Protein AF-B2Z6J5-F1 (afdb_monomer)

Secondary structure (DSSP, 8-state):
-HHHHHTT--HHHHHHTT--TTT--GGGGS-SSPPPPPGGGSPPEEEGGGTEEE--HHHHHHHHHHHHHHHHHHHHHTT--HHHHHHHHHHHHHHHH-

InterPro domains:
  IPR007080 RNA polymerase Rpb1, domain 1 [PF04997] (2-98)
  IPR044893 RNA polymerase Rpb1, clamp domain superfamily [G3DSA:4.10.860.120] (52-98)
  IPR045867 DNA-directed RNA polymerase, subunit beta-prime [PTHR19376] (1-98)

Nearest PDB structures (foldseek):
  8iuh-assembly1_A  TM=9.272E-01  e=1.146E-03  Homo sapiens
  6eu3-assembly1_A  TM=9.073E-01  e=2.181E-03  Saccharomyces cerevisiae S288C
  7z31-assembly1_A  TM=8.883E-01  e=5.728E-03  Saccharomyces cerevisiae S288C
  4m1p-assembly1_A  TM=9.365E-01  e=5.270E+00  Geobacillus thermodenitrificans NG80-2

Radius of gyration: 18.85 Å; Cα contacts (8 Å, |Δi|>4): 66; chains: 1; bounding box: 59×19×39 Å

Solvent-accessible surface area (backbone atoms only — not comparable to full-atom values): 5907 Å² total; per-residue (Å²): 112,66,55,64,54,41,68,67,61,48,70,67,56,35,51,76,73,73,39,38,87,88,83,47,48,69,37,69,77,54,80,87,71,82,87,78,80,56,60,90,81,41,55,65,50,65,43,82,96,59,79,42,74,46,73,22,70,63,53,57,50,52,52,50,35,52,54,32,49,53,47,32,55,48,34,63,73,71,63,53,58,70,69,60,40,52,54,36,48,51,51,28,51,51,52,74,75,106

Structure (mmCIF, N/CA/C/O backbone):
data_AF-B2Z6J5-F1
#
_entry.id   AF-B2Z6J5-F1
#
loop_
_atom_site.group_PDB
_atom_site.id
_atom_site.type_symbol
_atom_site.label_atom_id
_atom_site.label_alt_id
_atom_site.label_comp_id
_atom_site.label_asym_id
_atom_site.label_entity_id
_atom_site.label_seq_id
_atom_site.pdbx_PDB_ins_code
_atom_site.Cartn_x
_atom_site.Cartn_y
_atom_site.Cartn_z
_atom_site.occupancy
_atom_site.B_iso_or_equiv
_atom_site.auth_seq_id
_atom_site.auth_comp_id
_atom_site.auth_asym_id
_atom_site.auth_atom_id
_atom_site.pdbx_PDB_model_num
ATOM 1 N N . GLU A 1 1 ? -10.386 2.804 9.423 1.00 92.31 1 GLU A N 1
ATOM 2 C CA . GLU A 1 1 ? -11.839 3.091 9.548 1.00 92.31 1 GLU A CA 1
ATOM 3 C C . GLU A 1 1 ? -12.581 3.064 8.212 1.00 92.31 1 GLU A C 1
ATOM 5 O O . GLU A 1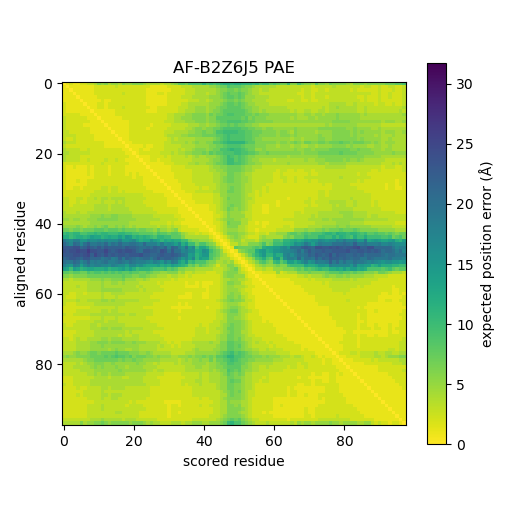 1 ? -13.502 2.266 8.073 1.00 92.31 1 GLU A O 1
ATOM 10 N N . VAL A 1 2 ? -12.158 3.856 7.218 1.00 97.38 2 VAL A N 1
ATOM 11 C CA . VAL A 1 2 ? -12.808 3.944 5.890 1.00 97.38 2 VAL A CA 1
ATOM 12 C C . VAL A 1 2 ? -13.001 2.576 5.220 1.00 97.38 2 VAL A C 1
ATOM 14 O O . VAL A 1 2 ? -14.095 2.280 4.755 1.00 97.38 2 VAL A O 1
ATOM 17 N N . TYR A 1 3 ? -11.995 1.695 5.263 1.00 97.31 3 TYR A N 1
ATOM 18 C CA . TYR A 1 3 ? -12.086 0.328 4.725 1.00 97.31 3 TYR A CA 1
ATOM 19 C C . TYR A 1 3 ? -13.292 -0.460 5.263 1.00 97.31 3 TYR A C 1
ATOM 21 O O . TYR A 1 3 ? -14.017 -1.104 4.508 1.00 97.31 3 TYR A O 1
ATOM 29 N N . THR A 1 4 ? -13.554 -0.370 6.568 1.00 97.69 4 THR A N 1
ATOM 30 C CA . THR A 1 4 ? -14.679 -1.058 7.217 1.00 97.69 4 THR A CA 1
ATOM 31 C C . THR A 1 4 ? -16.021 -0.456 6.818 1.00 97.69 4 THR A C 1
ATOM 33 O O . THR A 1 4 ? -17.013 -1.178 6.750 1.00 97.69 4 THR A O 1
ATOM 36 N N . VAL A 1 5 ? -16.068 0.855 6.567 1.00 98.00 5 VAL A N 1
ATOM 37 C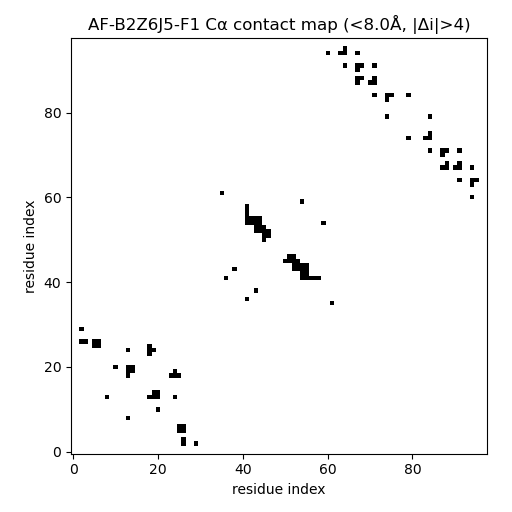 CA . VAL A 1 5 ? -17.270 1.529 6.061 1.00 98.00 5 VAL A CA 1
ATOM 38 C C . VAL A 1 5 ? -17.545 1.090 4.625 1.00 98.00 5 VAL A C 1
ATOM 40 O O . VAL A 1 5 ? -18.655 0.658 4.335 1.00 98.00 5 VAL A O 1
ATOM 43 N N . PHE A 1 6 ? -16.531 1.101 3.757 1.00 97.88 6 PHE A N 1
ATOM 44 C CA . PHE A 1 6 ? -16.660 0.678 2.358 1.00 97.88 6 PHE A CA 1
ATOM 45 C C . PHE A 1 6 ? -17.102 -0.780 2.218 1.00 97.88 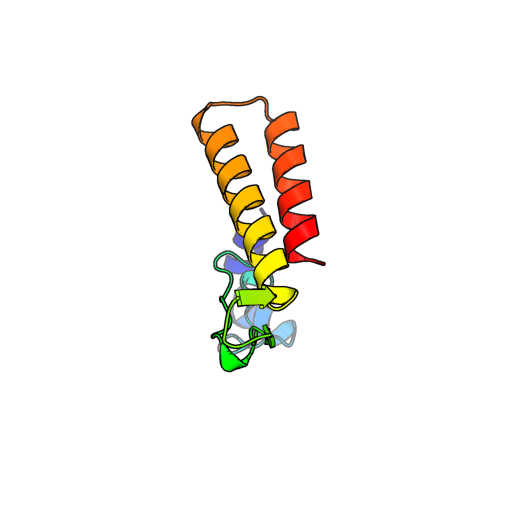6 PHE A C 1
ATOM 47 O O . PHE A 1 6 ? -18.002 -1.067 1.437 1.00 97.88 6 PHE A O 1
ATOM 54 N N . LYS A 1 7 ? -16.591 -1.684 3.062 1.00 96.88 7 LYS A N 1
ATOM 55 C CA . LYS A 1 7 ? -17.046 -3.084 3.099 1.00 96.88 7 LYS A CA 1
ATOM 56 C C . LYS A 1 7 ? -18.531 -3.275 3.420 1.00 96.88 7 LYS A C 1
ATOM 58 O O . LYS A 1 7 ? -19.070 -4.338 3.128 1.00 96.88 7 LYS A O 1
ATOM 63 N N . LYS A 1 8 ? -19.168 -2.305 4.079 1.00 97.12 8 LYS A N 1
ATOM 64 C CA . LYS A 1 8 ? -20.581 -2.378 4.485 1.00 97.12 8 LYS A CA 1
ATOM 65 C C . LYS A 1 8 ? -21.535 -1.781 3.448 1.00 97.12 8 LYS A C 1
ATOM 67 O O . LYS A 1 8 ? -22.741 -1.856 3.661 1.00 97.12 8 LYS A O 1
ATOM 72 N N . VAL A 1 9 ? -21.020 -1.177 2.375 1.00 96.88 9 VAL A N 1
ATOM 73 C CA . VAL A 1 9 ? -21.851 -0.641 1.290 1.00 96.88 9 VAL A CA 1
ATOM 74 C C . VAL A 1 9 ? -22.550 -1.806 0.588 1.00 96.88 9 VAL A C 1
ATOM 76 O O . VAL A 1 9 ? -21.909 -2.810 0.272 1.00 96.88 9 VAL A O 1
ATOM 79 N N . SER A 1 10 ? -23.867 -1.693 0.403 1.00 97.25 10 SER A N 1
ATOM 80 C CA . SER A 1 10 ? -24.672 -2.734 -0.237 1.00 97.25 10 SER A CA 1
ATOM 81 C C . SER A 1 10 ? -24.458 -2.746 -1.750 1.00 97.25 10 SER A C 1
ATOM 83 O O . SER A 1 10 ? -24.182 -1.704 -2.340 1.00 97.25 10 SER A O 1
ATOM 85 N N . ASP A 1 11 ? -24.648 -3.894 -2.400 1.00 96.25 11 ASP A N 1
ATOM 86 C CA . ASP A 1 11 ? -24.481 -4.007 -3.857 1.00 96.25 11 ASP A CA 1
ATOM 87 C C . ASP A 1 11 ? -25.453 -3.086 -4.627 1.00 96.25 11 ASP A C 1
ATOM 89 O O . ASP A 1 11 ? -25.111 -2.523 -5.668 1.00 96.25 11 ASP A O 1
ATOM 93 N N . HIS A 1 12 ? -26.642 -2.836 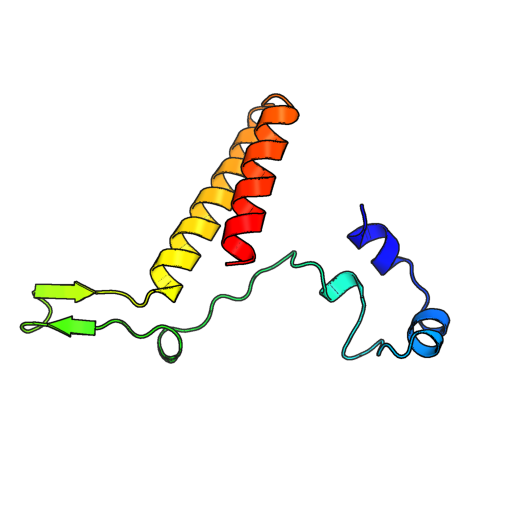-4.064 1.00 97.00 12 HIS A N 1
ATOM 94 C CA . HIS A 1 12 ? -27.586 -1.847 -4.589 1.00 97.00 12 HIS A CA 1
ATOM 95 C C . HIS A 1 12 ? -27.000 -0.428 -4.574 1.00 97.00 12 HIS A C 1
ATOM 97 O O . HIS A 1 12 ? -27.042 0.265 -5.592 1.00 97.00 12 HIS A O 1
ATOM 103 N N . ASP A 1 13 ? -26.414 -0.012 -3.448 1.00 97.62 13 ASP A N 1
ATOM 104 C CA . ASP A 1 13 ? -25.778 1.303 -3.327 1.00 97.62 13 ASP A CA 1
ATOM 105 C C . ASP A 1 13 ? -24.537 1.406 -4.221 1.00 97.62 13 ASP A C 1
ATOM 107 O O . ASP A 1 13 ? -24.306 2.453 -4.822 1.00 97.62 13 ASP A O 1
ATOM 111 N N . LEU A 1 14 ? -23.765 0.320 -4.371 1.00 96.81 14 LEU A N 1
ATOM 112 C CA . LEU A 1 14 ? -22.642 0.269 -5.314 1.00 96.81 14 LEU A CA 1
ATOM 113 C C . LEU A 1 14 ? -23.107 0.578 -6.738 1.00 96.81 14 LEU A C 1
ATOM 115 O O . LEU A 1 14 ? -22.508 1.425 -7.403 1.00 96.81 14 LEU A O 1
ATOM 119 N N . HIS A 1 15 ? -24.200 -0.047 -7.179 1.00 95.12 15 HIS A N 1
ATOM 120 C CA . HIS A 1 15 ? -24.756 0.196 -8.506 1.00 95.12 15 HIS A CA 1
ATOM 121 C C . HIS A 1 15 ? -25.258 1.639 -8.673 1.00 95.12 15 HIS A C 1
ATOM 123 O O . HIS A 1 15 ? -24.978 2.269 -9.693 1.00 95.12 15 HIS A O 1
ATOM 129 N N . LEU A 1 16 ? -25.940 2.195 -7.662 1.00 97.06 16 LEU A N 1
ATOM 130 C CA . LEU A 1 16 ? -26.392 3.595 -7.670 1.00 97.06 16 LEU A CA 1
ATOM 131 C C . LEU A 1 16 ? -25.227 4.594 -7.743 1.00 97.06 16 LEU A C 1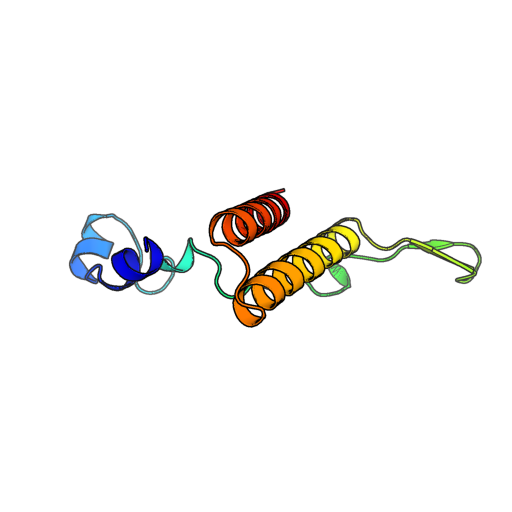
ATOM 133 O O . LEU A 1 16 ? -25.353 5.641 -8.377 1.00 97.06 16 LEU A O 1
ATOM 137 N N . LEU A 1 17 ? -24.094 4.267 -7.118 1.00 96.06 17 LEU A N 1
ATOM 138 C CA . LEU A 1 17 ? -22.862 5.058 -7.166 1.00 96.06 17 LEU A CA 1
ATOM 139 C C . LEU A 1 17 ? -22.071 4.870 -8.475 1.00 96.06 17 LEU A C 1
ATOM 141 O O . LEU A 1 17 ? -21.059 5.542 -8.672 1.00 96.06 17 LEU A O 1
ATOM 145 N N . GLY A 1 18 ? -22.510 3.977 -9.367 1.00 96.25 18 GLY A N 1
ATOM 146 C CA . GLY A 1 18 ? -21.822 3.668 -10.623 1.00 96.25 18 GLY A CA 1
ATOM 147 C C . GLY A 1 18 ? -20.589 2.772 -10.461 1.00 96.25 18 GLY A C 1
ATOM 148 O O . GLY A 1 18 ? -19.734 2.744 -11.345 1.00 96.25 18 GLY A O 1
ATOM 149 N N . LEU A 1 19 ? -20.477 2.053 -9.342 1.00 97.12 19 LEU A N 1
ATOM 150 C CA . LEU A 1 19 ? -19.409 1.089 -9.077 1.00 97.12 19 LEU A CA 1
ATOM 151 C C . LEU A 1 19 ? -19.833 -0.332 -9.474 1.00 97.12 19 LEU A C 1
ATOM 153 O O . LEU A 1 19 ? -21.017 -0.651 -9.577 1.00 97.12 19 LEU A O 1
ATOM 157 N N . SER A 1 20 ? -18.844 -1.201 -9.691 1.00 95.38 20 SER A N 1
ATOM 158 C CA . SER A 1 20 ? -19.059 -2.610 -10.035 1.00 95.38 20 SER A CA 1
ATOM 159 C C . SER A 1 20 ? -18.752 -3.507 -8.841 1.00 95.38 20 SER A C 1
ATOM 161 O O . SER A 1 20 ? -17.644 -3.462 -8.307 1.00 95.38 20 SER A O 1
ATOM 163 N N . GLU A 1 21 ? -19.701 -4.368 -8.471 1.00 95.25 21 GLU A N 1
ATOM 164 C CA . GLU A 1 21 ? -19.504 -5.397 -7.440 1.00 95.25 21 GLU A CA 1
ATOM 165 C C . GLU A 1 21 ? -18.441 -6.444 -7.823 1.00 95.25 21 GLU A C 1
ATOM 167 O O . GLU A 1 21 ? -17.799 -7.017 -6.945 1.00 95.25 21 GLU A O 1
ATOM 172 N N . GLU A 1 22 ? -18.226 -6.659 -9.124 1.00 96.00 22 GLU A N 1
ATOM 173 C CA . GLU A 1 22 ? -17.319 -7.680 -9.658 1.00 96.00 22 GLU A CA 1
ATOM 174 C C . GLU A 1 22 ? -15.913 -7.128 -9.935 1.00 96.00 22 GLU A C 1
ATOM 176 O O . GLU A 1 22 ? -14.921 -7.819 -9.711 1.00 96.00 22 GLU A O 1
ATOM 181 N N . TYR A 1 23 ? -15.811 -5.873 -10.389 1.00 96.50 23 TYR A N 1
ATOM 182 C CA . TYR A 1 23 ? -14.548 -5.315 -10.891 1.00 96.50 23 TYR A CA 1
ATOM 183 C C . TYR A 1 23 ? -14.029 -4.099 -10.116 1.00 96.50 23 TYR A C 1
ATOM 185 O O . TYR A 1 23 ? -12.852 -3.766 -10.246 1.00 96.50 23 TYR A O 1
ATOM 193 N N . ALA A 1 24 ? -14.865 -3.413 -9.331 1.00 96.00 24 ALA A N 1
ATOM 194 C CA . ALA A 1 24 ? -14.513 -2.103 -8.778 1.00 96.00 24 ALA A CA 1
ATOM 195 C C . ALA A 1 24 ? -15.202 -1.811 -7.436 1.00 96.00 24 ALA A C 1
ATOM 197 O O . ALA A 1 24 ? -15.832 -0.764 -7.264 1.00 96.00 24 ALA A O 1
ATOM 198 N N . ARG A 1 25 ? -15.075 -2.725 -6.468 1.00 97.31 25 ARG A N 1
ATOM 199 C CA . ARG A 1 25 ? -15.583 -2.482 -5.114 1.00 97.31 25 ARG A CA 1
ATOM 200 C C . ARG A 1 25 ? -14.770 -1.387 -4.400 1.00 97.31 25 ARG A C 1
ATOM 202 O O . ARG A 1 25 ? -13.542 -1.375 -4.497 1.00 97.31 25 ARG A O 1
ATOM 209 N N . PRO A 1 26 ? -15.415 -0.472 -3.656 1.00 97.75 26 PRO A N 1
ATOM 210 C CA . PRO A 1 26 ? -14.758 0.701 -3.078 1.00 97.75 26 PRO A CA 1
ATOM 211 C C . PRO A 1 26 ? -13.701 0.336 -2.035 1.00 97.75 26 PRO A C 1
ATOM 213 O O . PRO A 1 26 ? -12.682 1.015 -1.926 1.00 97.75 26 PRO A O 1
ATOM 216 N N . GLU A 1 27 ? -13.872 -0.756 -1.288 1.00 97.81 27 GLU A N 1
ATOM 217 C CA . GLU A 1 27 ? -12.861 -1.192 -0.324 1.00 97.81 27 GLU A CA 1
ATOM 218 C C . GLU A 1 27 ? -11.542 -1.623 -0.984 1.00 97.81 27 GLU A C 1
ATOM 220 O O . GLU A 1 27 ? -10.520 -1.647 -0.302 1.00 97.81 27 GLU A O 1
ATOM 225 N N . TRP A 1 28 ? -11.536 -1.920 -2.291 1.00 97.12 28 TRP A N 1
ATOM 226 C CA . TRP A 1 28 ? -10.318 -2.242 -3.045 1.00 97.12 28 TRP A CA 1
ATOM 227 C C . TRP A 1 28 ? -9.475 -1.008 -3.363 1.00 97.12 28 TRP A C 1
ATOM 229 O O . TRP A 1 28 ? -8.301 -1.143 -3.695 1.00 97.12 28 TRP A O 1
ATOM 239 N N . MET A 1 29 ? -10.031 0.197 -3.202 1.00 96.56 29 MET A N 1
ATOM 240 C CA . MET A 1 29 ? -9.262 1.442 -3.298 1.00 96.56 29 MET A CA 1
ATOM 241 C C . MET A 1 29 ? -8.247 1.585 -2.152 1.00 96.56 29 MET A C 1
ATOM 243 O O . MET A 1 29 ? -7.335 2.404 -2.235 1.00 96.56 29 MET A O 1
ATOM 247 N N . ILE A 1 30 ? -8.395 0.801 -1.078 1.00 97.69 30 ILE A N 1
ATOM 248 C CA . ILE A 1 30 ? -7.483 0.784 0.065 1.00 97.69 30 ILE A CA 1
ATOM 249 C C . ILE A 1 30 ? -6.627 -0.479 -0.016 1.00 97.69 30 ILE A C 1
ATOM 251 O O . ILE A 1 30 ? -7.119 -1.599 0.128 1.00 97.69 30 ILE A O 1
ATOM 255 N N . LEU A 1 31 ? -5.323 -0.295 -0.213 1.00 97.50 31 LEU A N 1
ATOM 256 C CA . LEU A 1 31 ? -4.375 -1.398 -0.319 1.00 97.50 31 LEU A CA 1
ATOM 257 C C . LEU A 1 31 ? -4.149 -2.058 1.048 1.00 97.50 31 LEU A C 1
ATOM 259 O O . LEU A 1 31 ? -3.589 -1.453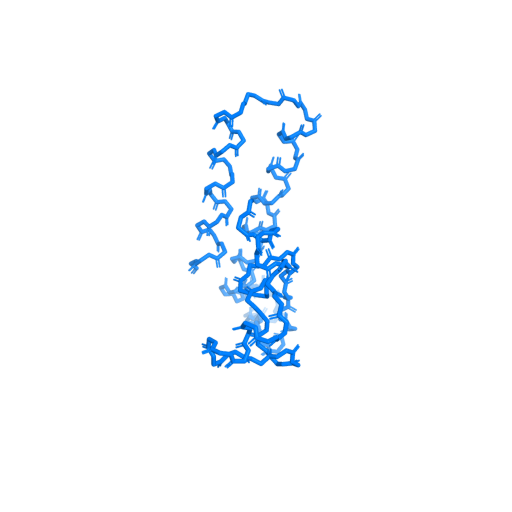 1.956 1.00 97.50 31 LEU A O 1
ATOM 263 N N . THR A 1 32 ? -4.539 -3.327 1.175 1.00 96.44 32 THR A N 1
ATOM 264 C CA . THR A 1 32 ? -4.174 -4.191 2.319 1.00 96.44 32 THR A CA 1
ATOM 265 C C . THR A 1 32 ? -3.107 -5.222 1.954 1.00 96.44 32 THR A C 1
ATOM 267 O O . THR A 1 32 ? -2.445 -5.776 2.826 1.00 96.44 32 THR A O 1
ATOM 270 N N . VAL A 1 33 ? -2.957 -5.498 0.657 1.00 97.06 33 VAL A N 1
ATOM 271 C CA . VAL A 1 33 ? -1.920 -6.351 0.075 1.00 97.06 33 VAL A CA 1
ATOM 272 C C . VAL A 1 33 ? -1.384 -5.617 -1.146 1.00 97.06 33 VAL A C 1
ATOM 274 O O . VAL A 1 33 ? -2.142 -5.316 -2.065 1.00 97.06 33 VAL A O 1
ATOM 277 N N . MET A 1 34 ? -0.089 -5.310 -1.150 1.00 96.25 34 MET A N 1
ATOM 278 C CA . MET A 1 34 ? 0.558 -4.638 -2.273 1.00 96.25 34 MET A CA 1
ATOM 279 C C . MET A 1 34 ? 1.158 -5.683 -3.226 1.00 96.25 34 MET A C 1
ATOM 281 O O . MET A 1 34 ? 1.971 -6.500 -2.784 1.00 96.25 34 MET A O 1
ATOM 285 N N . PRO A 1 35 ? 0.786 -5.692 -4.518 1.00 96.31 35 PRO A N 1
ATOM 286 C CA . PRO A 1 35 ? 1.398 -6.591 -5.486 1.00 96.31 35 PRO A CA 1
ATOM 287 C C . PRO A 1 35 ? 2.850 -6.182 -5.749 1.00 96.31 35 PRO A C 1
ATOM 289 O O . PRO A 1 35 ? 3.157 -5.003 -5.921 1.00 96.31 35 PRO A O 1
ATOM 292 N N . VAL A 1 36 ? 3.743 -7.168 -5.822 1.00 97.12 36 VAL A N 1
ATOM 293 C CA . VAL A 1 36 ? 5.150 -6.948 -6.175 1.00 97.12 36 VAL A CA 1
ATOM 294 C C . VAL A 1 36 ? 5.358 -7.336 -7.640 1.00 97.12 36 VAL A C 1
ATOM 296 O O . VAL A 1 36 ? 5.177 -8.509 -7.978 1.00 97.12 36 VAL A O 1
ATOM 299 N N . PRO A 1 37 ? 5.743 -6.396 -8.522 1.00 96.56 37 PRO A N 1
ATOM 300 C CA . PRO A 1 37 ? 5.961 -6.706 -9.926 1.00 96.56 37 PRO A CA 1
ATOM 301 C C . PRO A 1 37 ? 7.153 -7.665 -10.125 1.00 96.56 37 PRO A C 1
ATOM 303 O O . PRO A 1 37 ? 8.144 -7.613 -9.378 1.00 96.56 37 PRO A O 1
ATOM 306 N N . PRO A 1 38 ? 7.088 -8.556 -11.131 1.00 96.62 38 PRO A N 1
ATOM 307 C CA . PRO A 1 38 ? 8.161 -9.501 -11.419 1.00 96.62 38 PRO A CA 1
ATOM 308 C C . PRO A 1 38 ? 9.384 -8.791 -12.036 1.00 96.62 38 PRO A C 1
ATOM 310 O O . PRO A 1 38 ? 9.243 -7.690 -12.570 1.00 96.62 38 PRO A O 1
ATOM 313 N N . PRO A 1 39 ? 10.578 -9.421 -12.040 1.00 93.50 39 PRO A N 1
ATOM 314 C CA . PRO A 1 39 ? 11.815 -8.812 -12.545 1.00 93.50 39 PRO A CA 1
ATOM 315 C C . PRO A 1 39 ? 11.748 -8.172 -13.944 1.00 93.50 39 PRO A C 1
ATOM 317 O O . PRO A 1 39 ? 12.358 -7.124 -14.114 1.00 93.50 39 PRO A O 1
ATOM 320 N N . PRO A 1 40 ? 10.995 -8.699 -14.936 1.00 95.19 40 PRO A N 1
ATOM 321 C CA . PRO A 1 40 ? 10.882 -8.044 -16.244 1.00 95.19 40 PRO A CA 1
ATOM 322 C C . PRO A 1 40 ? 10.266 -6.637 -16.210 1.00 95.19 40 PRO A C 1
ATOM 324 O O . PRO A 1 40 ? 10.512 -5.854 -17.118 1.00 95.19 40 PRO A O 1
ATOM 327 N N . VAL A 1 41 ? 9.471 -6.317 -15.182 1.00 96.50 41 VAL A N 1
ATOM 328 C CA . VAL A 1 41 ? 8.853 -4.992 -14.983 1.00 96.50 41 VAL A CA 1
ATOM 329 C C . VAL A 1 41 ? 9.758 -4.062 -14.158 1.00 96.50 41 VAL A C 1
ATOM 331 O O . VAL A 1 41 ? 9.543 -2.858 -14.145 1.00 96.50 41 VAL A O 1
ATOM 334 N N . ARG A 1 42 ? 10.781 -4.611 -13.493 1.00 95.50 42 ARG A N 1
ATOM 335 C CA . ARG A 1 42 ? 11.768 -3.885 -12.674 1.00 95.50 42 ARG A CA 1
ATOM 336 C C . ARG A 1 42 ? 13.197 -4.373 -12.989 1.00 95.50 42 ARG A C 1
ATOM 338 O O . ARG A 1 42 ? 13.829 -5.018 -12.147 1.00 95.50 42 ARG A O 1
ATOM 345 N N . PRO A 1 43 ? 13.678 -4.175 -14.229 1.00 92.44 43 PRO A N 1
ATOM 346 C CA . PRO A 1 43 ? 14.884 -4.822 -14.736 1.00 92.44 43 PRO A CA 1
ATOM 347 C C . PRO A 1 43 ? 16.167 -4.284 -14.086 1.00 92.44 43 PRO A C 1
ATOM 349 O O . PRO A 1 43 ? 16.411 -3.087 -14.047 1.00 92.44 43 PRO A O 1
ATOM 352 N N . SER A 1 44 ? 17.048 -5.180 -13.646 1.00 91.25 44 SER A N 1
ATOM 353 C CA . SER A 1 44 ? 18.386 -4.806 -13.173 1.00 91.25 44 SER A CA 1
ATOM 354 C C . SER A 1 44 ? 19.362 -4.609 -14.336 1.00 91.25 44 SER A C 1
ATOM 356 O O . SER A 1 44 ? 19.372 -5.416 -15.270 1.00 91.25 44 SER A O 1
ATOM 358 N N . ILE A 1 45 ? 20.259 -3.632 -14.227 1.00 86.50 45 ILE A N 1
ATOM 359 C CA . ILE A 1 45 ? 21.367 -3.403 -15.161 1.00 86.50 45 ILE A CA 1
ATOM 360 C C . ILE A 1 45 ? 22.658 -3.943 -14.538 1.00 86.50 45 ILE A C 1
ATOM 362 O O . ILE A 1 45 ? 22.977 -3.649 -13.387 1.00 86.50 45 ILE A O 1
ATOM 366 N N . ALA A 1 46 ? 23.423 -4.719 -15.303 1.00 85.75 46 ALA A N 1
ATOM 367 C CA . ALA A 1 46 ? 24.758 -5.163 -14.915 1.00 85.75 46 ALA A CA 1
ATOM 368 C C . ALA A 1 46 ? 25.801 -4.630 -15.906 1.00 85.75 46 ALA A C 1
ATOM 370 O O . ALA A 1 46 ? 25.597 -4.705 -17.118 1.00 85.75 46 ALA A O 1
ATOM 371 N N . VAL A 1 47 ? 26.914 -4.112 -15.388 1.00 81.12 47 VAL A N 1
ATOM 372 C CA . VAL A 1 47 ? 28.050 -3.586 -16.164 1.00 81.12 47 VAL A CA 1
ATOM 373 C C . VAL A 1 47 ? 29.300 -4.410 -15.828 1.00 81.12 47 VAL A C 1
ATOM 375 O O . VAL A 1 47 ? 29.387 -5.010 -14.753 1.00 81.12 47 VAL A O 1
ATOM 378 N N . ASP A 1 48 ? 30.241 -4.493 -16.770 1.00 78.38 48 ASP A N 1
ATOM 379 C CA . ASP A 1 48 ? 31.533 -5.181 -16.620 1.00 78.38 48 ASP A CA 1
ATOM 380 C C . ASP A 1 48 ? 31.422 -6.648 -16.176 1.00 78.38 48 ASP A C 1
ATOM 382 O O . ASP A 1 48 ? 31.986 -7.073 -15.169 1.00 78.38 48 ASP A O 1
ATOM 386 N N . GLY A 1 49 ? 30.642 -7.446 -16.914 1.00 73.88 49 GLY A N 1
ATOM 387 C CA . GLY A 1 49 ? 30.521 -8.887 -16.655 1.00 73.88 49 GLY A CA 1
ATOM 388 C C . GLY A 1 49 ? 29.869 -9.240 -15.311 1.00 73.88 49 GLY A C 1
ATOM 389 O O . GLY A 1 49 ? 30.000 -10.373 -14.857 1.00 73.88 49 GLY A O 1
ATOM 390 N N . GLY A 1 50 ? 29.169 -8.290 -14.679 1.00 71.38 50 GLY A N 1
ATOM 391 C CA . GLY A 1 50 ? 28.482 -8.480 -13.398 1.00 71.38 50 GLY A CA 1
ATOM 392 C C . GLY A 1 50 ? 29.217 -7.914 -12.183 1.00 71.38 50 GLY A C 1
ATOM 393 O O . GLY A 1 50 ? 28.718 -8.071 -11.070 1.00 71.38 50 GLY A O 1
ATOM 394 N N . ALA A 1 51 ? 30.362 -7.246 -12.367 1.00 75.38 51 ALA A N 1
ATOM 395 C CA . ALA A 1 51 ? 31.090 -6.604 -11.269 1.00 75.38 51 ALA A CA 1
ATOM 396 C C . ALA A 1 51 ? 30.319 -5.419 -10.660 1.00 75.38 51 ALA A C 1
ATOM 398 O O . ALA A 1 51 ? 30.390 -5.188 -9.453 1.00 75.38 51 ALA A O 1
ATOM 399 N N . MET A 1 52 ? 29.543 -4.699 -11.476 1.00 77.00 52 MET A N 1
ATOM 400 C CA . MET A 1 52 ? 28.613 -3.669 -11.018 1.00 77.00 52 MET A CA 1
ATOM 401 C C . MET A 1 52 ? 27.185 -4.056 -11.380 1.00 77.00 52 MET A C 1
ATOM 403 O O . MET A 1 52 ? 26.882 -4.328 -12.541 1.00 77.00 52 MET A O 1
ATOM 407 N N . ARG A 1 53 ? 26.300 -4.048 -10.382 1.00 83.69 53 ARG A N 1
ATOM 408 C CA . ARG A 1 53 ? 24.869 -4.297 -10.548 1.00 83.69 53 ARG A CA 1
ATOM 409 C C . ARG A 1 53 ? 24.089 -3.117 -9.983 1.00 83.69 53 ARG A C 1
ATOM 411 O O . ARG A 1 53 ? 24.248 -2.783 -8.813 1.00 83.69 53 ARG A O 1
ATOM 418 N N . SER A 1 54 ? 23.263 -2.507 -10.823 1.00 88.56 54 SER A N 1
ATOM 419 C CA . SER A 1 54 ? 22.304 -1.472 -10.447 1.00 88.56 54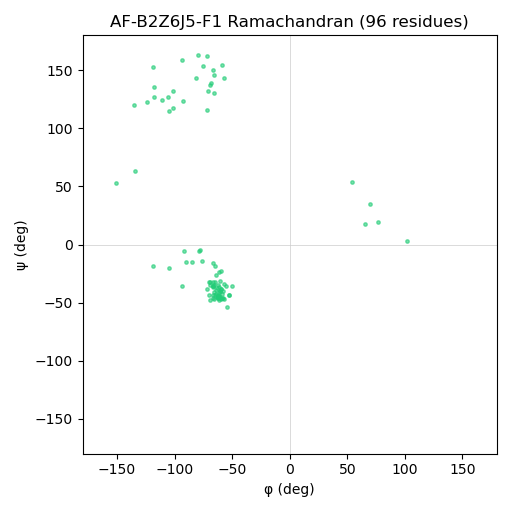 SER A CA 1
ATOM 420 C C . SER A 1 54 ? 20.907 -2.049 -10.594 1.00 88.56 54 SER A C 1
ATOM 422 O O . SER A 1 54 ? 20.550 -2.557 -11.657 1.00 88.56 54 SER A O 1
ATOM 424 N N . GLU A 1 55 ? 20.126 -2.014 -9.525 1.00 92.94 55 GLU A N 1
ATOM 425 C CA . GLU A 1 55 ? 18.722 -2.412 -9.591 1.00 92.94 55 GLU A CA 1
ATOM 426 C C . GLU A 1 55 ? 17.875 -1.275 -10.175 1.00 92.94 55 GLU A C 1
ATOM 428 O O . GLU A 1 55 ? 18.314 -0.128 -10.243 1.00 92.94 55 GLU A O 1
ATOM 433 N N . ASP A 1 56 ? 16.668 -1.611 -10.617 1.00 95.25 56 ASP A N 1
ATOM 434 C CA . ASP A 1 56 ? 15.664 -0.636 -11.045 1.00 95.25 56 ASP A CA 1
ATOM 435 C C . ASP A 1 56 ? 15.167 0.221 -9.864 1.00 95.25 56 ASP A C 1
ATOM 437 O O . ASP A 1 56 ? 15.070 -0.272 -8.733 1.00 95.25 56 ASP A O 1
ATOM 441 N N . ASP A 1 57 ? 14.770 1.469 -10.124 1.00 95.12 57 ASP A N 1
ATOM 442 C CA . ASP A 1 57 ? 14.240 2.388 -9.105 1.00 95.12 57 ASP A CA 1
ATOM 443 C C . ASP A 1 57 ? 13.010 1.823 -8.377 1.00 95.12 57 ASP A C 1
ATOM 445 O O . ASP A 1 57 ? 12.873 2.005 -7.161 1.00 95.12 57 ASP A O 1
ATOM 449 N N . LEU A 1 58 ? 12.156 1.047 -9.061 1.00 96.06 58 LEU A N 1
ATOM 450 C CA . LEU A 1 58 ? 11.034 0.355 -8.417 1.00 96.06 58 LEU A CA 1
ATOM 451 C C . LEU A 1 58 ? 11.522 -0.645 -7.368 1.00 96.06 58 LEU A C 1
ATOM 453 O O . LEU A 1 58 ? 10.894 -0.797 -6.322 1.00 96.06 58 LEU A O 1
ATOM 457 N N . THR A 1 59 ? 12.646 -1.324 -7.611 1.00 96.31 59 THR A N 1
ATOM 458 C CA . THR A 1 59 ? 13.218 -2.273 -6.645 1.00 96.31 59 THR A CA 1
ATOM 459 C C . THR A 1 59 ? 13.700 -1.549 -5.391 1.00 96.31 59 THR A C 1
ATOM 461 O O . THR A 1 59 ? 13.413 -2.007 -4.282 1.00 96.31 59 THR A O 1
ATOM 464 N N . TYR A 1 60 ? 14.373 -0.404 -5.540 1.00 95.75 60 TYR A N 1
ATOM 465 C CA . TYR A 1 60 ? 14.773 0.412 -4.392 1.00 95.75 60 TYR A CA 1
ATOM 466 C C . TYR A 1 60 ? 13.558 0.916 -3.615 1.00 95.75 60 TYR A C 1
ATOM 468 O O . TYR A 1 60 ? 13.503 0.762 -2.391 1.00 95.75 60 TYR A O 1
ATOM 476 N N . LYS A 1 61 ? 12.541 1.421 -4.321 1.00 97.56 61 LYS A N 1
ATOM 477 C CA . LYS A 1 61 ? 11.346 1.957 -3.674 1.00 97.56 61 LYS A CA 1
ATOM 478 C C . LYS A 1 61 ? 10.536 0.889 -2.935 1.00 97.56 61 LYS A C 1
ATOM 480 O O . LYS A 1 61 ? 10.121 1.111 -1.798 1.00 97.56 61 LYS A O 1
ATOM 485 N N . LEU A 1 62 ? 10.386 -0.300 -3.518 1.00 97.50 62 LEU A N 1
ATOM 486 C CA . LEU A 1 62 ? 9.788 -1.458 -2.842 1.00 97.50 62 LEU A CA 1
ATOM 487 C C . LEU A 1 62 ? 10.569 -1.842 -1.578 1.00 97.50 62 LEU A C 1
ATOM 489 O O . LEU A 1 62 ? 9.966 -2.188 -0.562 1.00 97.50 62 LEU A O 1
ATOM 493 N N . GLY A 1 63 ? 11.900 -1.743 -1.615 1.00 97.38 63 GLY A N 1
ATOM 494 C CA . GLY A 1 63 ? 12.747 -1.947 -0.442 1.00 97.38 63 GLY A CA 1
ATOM 495 C C . GLY A 1 63 ? 12.421 -0.981 0.699 1.00 97.38 63 GLY A C 1
ATOM 496 O O . GLY A 1 63 ? 12.331 -1.404 1.852 1.00 97.38 63 GLY A O 1
ATOM 497 N N . ASP A 1 64 ? 12.197 0.294 0.393 1.00 98.00 64 ASP A N 1
ATOM 498 C CA . ASP A 1 64 ? 11.842 1.300 1.399 1.00 98.00 64 ASP A CA 1
ATOM 499 C C . ASP A 1 64 ? 10.417 1.119 1.938 1.00 98.00 64 ASP A C 1
ATOM 501 O O . ASP A 1 64 ? 10.215 1.208 3.151 1.00 98.00 64 ASP A O 1
ATOM 505 N N . ILE A 1 65 ? 9.456 0.742 1.086 1.00 98.44 65 ILE A N 1
ATOM 506 C CA . ILE A 1 65 ? 8.093 0.378 1.516 1.00 98.44 65 ILE A CA 1
ATOM 507 C C . ILE A 1 65 ? 8.131 -0.788 2.514 1.00 98.44 65 ILE A C 1
ATOM 509 O O . ILE A 1 65 ? 7.496 -0.724 3.570 1.00 98.44 65 ILE A O 1
ATOM 513 N N . ILE A 1 66 ? 8.909 -1.839 2.227 1.00 98.19 66 ILE A N 1
ATOM 514 C CA . ILE A 1 66 ? 9.038 -3.004 3.117 1.00 98.19 66 ILE A CA 1
ATOM 515 C C . ILE A 1 66 ? 9.637 -2.598 4.470 1.00 98.19 66 ILE A C 1
ATOM 517 O O . ILE A 1 66 ? 9.125 -3.012 5.513 1.00 98.19 66 ILE A O 1
ATOM 521 N N . LYS A 1 67 ? 10.691 -1.772 4.477 1.00 98.31 67 LYS A N 1
ATOM 522 C CA . LYS A 1 67 ? 11.307 -1.282 5.723 1.00 98.31 67 LYS A CA 1
ATOM 523 C C . LYS A 1 67 ? 10.324 -0.448 6.545 1.00 98.31 67 LYS A C 1
ATOM 525 O O . LYS A 1 67 ? 10.209 -0.667 7.750 1.00 98.31 67 LYS A O 1
ATOM 530 N N . ALA A 1 68 ? 9.610 0.480 5.909 1.00 98.25 68 ALA A N 1
ATOM 531 C CA . ALA A 1 68 ? 8.617 1.314 6.580 1.00 98.25 68 ALA A CA 1
ATOM 532 C C . ALA A 1 68 ? 7.486 0.461 7.180 1.00 98.25 68 ALA A C 1
ATOM 534 O O . ALA A 1 68 ? 7.152 0.621 8.352 1.00 98.25 68 ALA A O 1
ATOM 535 N N . SER A 1 69 ? 6.973 -0.519 6.427 1.00 98.19 69 SER A N 1
ATOM 536 C CA . SER A 1 69 ? 5.932 -1.441 6.901 1.00 98.19 69 SER A CA 1
ATOM 537 C C . SER A 1 69 ? 6.395 -2.288 8.092 1.00 98.19 69 SER A C 1
ATOM 539 O O . SER A 1 69 ? 5.670 -2.422 9.080 1.00 98.19 69 SER A O 1
ATOM 541 N N . ALA A 1 70 ? 7.624 -2.812 8.045 1.00 98.19 70 ALA A N 1
ATOM 542 C CA . ALA A 1 70 ? 8.199 -3.562 9.158 1.00 98.19 70 ALA A CA 1
ATOM 543 C C . ALA A 1 70 ? 8.363 -2.695 10.419 1.00 98.19 70 ALA A C 1
ATOM 545 O O . ALA A 1 70 ? 8.122 -3.179 11.525 1.00 98.19 70 ALA A O 1
ATOM 546 N N . ASN A 1 71 ? 8.727 -1.419 10.260 1.00 97.69 71 ASN A N 1
ATOM 547 C CA . ASN A 1 71 ? 8.850 -0.481 11.374 1.00 97.69 71 ASN A CA 1
ATOM 548 C C . ASN A 1 71 ? 7.506 -0.174 12.037 1.00 97.69 71 ASN A C 1
ATOM 550 O O . A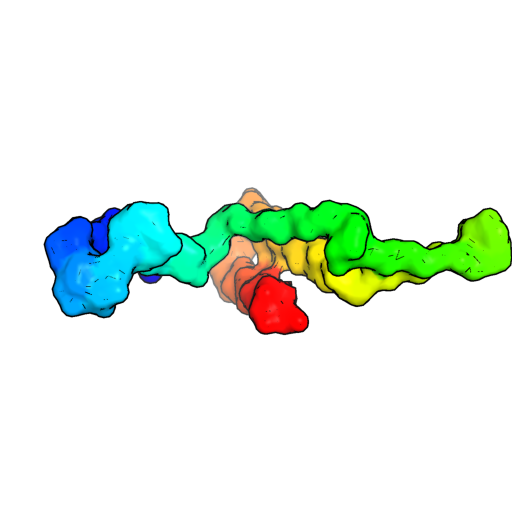SN A 1 71 ? 7.439 -0.257 13.260 1.00 97.69 71 ASN A O 1
ATOM 554 N N . VAL A 1 72 ? 6.448 0.096 11.261 1.00 98.06 72 VAL A N 1
ATOM 555 C CA . VAL A 1 72 ? 5.088 0.284 11.808 1.00 98.06 72 VAL A CA 1
ATOM 556 C C . VAL A 1 72 ? 4.693 -0.930 12.647 1.00 98.06 72 VAL A C 1
ATOM 558 O O . VAL A 1 72 ? 4.419 -0.797 13.839 1.00 98.06 72 VAL A O 1
ATOM 561 N N . ARG A 1 73 ? 4.789 -2.132 12.062 1.00 98.00 73 ARG A N 1
ATOM 562 C CA . ARG A 1 73 ? 4.434 -3.385 12.744 1.00 98.00 73 ARG A CA 1
ATOM 563 C C . ARG A 1 73 ? 5.237 -3.603 14.027 1.00 98.00 73 ARG A C 1
ATOM 565 O O . ARG A 1 73 ? 4.700 -4.092 15.018 1.00 98.00 73 ARG A O 1
ATOM 572 N N . ARG A 1 74 ? 6.530 -3.273 14.014 1.00 97.81 74 ARG A N 1
ATOM 573 C CA . ARG A 1 74 ? 7.396 -3.383 15.193 1.00 97.81 74 ARG A CA 1
ATOM 574 C C . ARG A 1 74 ? 6.970 -2.406 16.289 1.00 97.81 74 ARG A C 1
ATOM 576 O O . ARG A 1 74 ? 6.829 -2.825 17.432 1.00 97.81 74 ARG A O 1
ATOM 583 N N . CYS A 1 75 ? 6.715 -1.142 15.946 1.00 97.31 75 CYS A N 1
ATOM 584 C CA . CYS A 1 75 ? 6.250 -0.130 16.896 1.00 97.31 75 CYS A CA 1
ATOM 585 C C . CYS A 1 75 ? 4.909 -0.512 17.541 1.00 97.31 75 CYS A C 1
ATOM 587 O O . CYS A 1 75 ? 4.751 -0.344 18.749 1.00 97.31 75 CYS A O 1
ATOM 589 N N . GLU A 1 76 ? 3.975 -1.078 16.773 1.00 96.56 76 GLU A N 1
ATOM 590 C CA . GLU A 1 76 ? 2.716 -1.607 17.312 1.00 96.56 76 GLU A CA 1
ATOM 591 C C . GLU A 1 76 ? 2.952 -2.757 18.305 1.00 96.56 76 GLU A C 1
ATOM 593 O O . GLU A 1 76 ? 2.382 -2.767 19.395 1.00 96.56 76 GLU A O 1
ATOM 598 N N . GLN A 1 77 ? 3.816 -3.716 17.954 1.00 97.75 77 GLN A N 1
ATOM 599 C CA . GLN A 1 77 ? 4.122 -4.883 18.794 1.00 97.75 77 GLN A CA 1
ATOM 600 C C . GLN A 1 77 ? 4.858 -4.521 20.087 1.00 97.75 77 GLN A C 1
ATOM 602 O O . GLN A 1 77 ? 4.629 -5.145 21.122 1.00 97.75 77 GLN A O 1
ATOM 607 N N . GLU A 1 78 ? 5.736 -3.521 20.031 1.00 97.19 78 GLU A N 1
ATOM 608 C CA . GLU A 1 78 ? 6.484 -3.008 21.183 1.00 97.19 78 GLU A CA 1
ATOM 609 C C . GLU A 1 78 ? 5.632 -2.075 22.070 1.00 97.19 78 GLU A C 1
ATOM 611 O O . GLU A 1 78 ? 6.085 -1.670 23.140 1.00 97.19 78 GLU A O 1
ATOM 616 N N . GLY A 1 79 ? 4.398 -1.746 21.665 1.00 96.25 79 GLY A N 1
ATOM 617 C CA . GLY A 1 79 ? 3.514 -0.860 22.423 1.00 96.25 79 GLY A CA 1
ATOM 618 C C . GLY A 1 79 ? 3.989 0.594 22.429 1.00 96.25 79 GLY A C 1
ATOM 619 O O . GLY A 1 79 ? 3.848 1.289 23.438 1.00 96.25 79 GLY A O 1
ATOM 620 N N . ALA A 1 80 ? 4.585 1.049 21.322 1.00 97.50 80 ALA A N 1
ATOM 621 C CA . ALA A 1 80 ? 5.040 2.425 21.177 1.00 97.50 80 ALA A CA 1
ATOM 622 C C . ALA A 1 80 ? 3.876 3.428 21.345 1.00 97.50 80 ALA A C 1
ATOM 624 O O . ALA A 1 80 ? 2.715 3.098 21.080 1.00 97.50 80 ALA A O 1
ATOM 625 N N . PRO A 1 81 ? 4.155 4.677 21.758 1.00 98.06 81 PRO A N 1
ATOM 626 C CA . PRO A 1 81 ? 3.123 5.702 21.866 1.00 98.06 81 PRO A CA 1
ATOM 627 C C . PRO A 1 81 ? 2.382 5.925 20.541 1.00 98.06 81 PRO A C 1
ATOM 629 O O . PRO A 1 81 ? 2.997 5.951 19.477 1.00 98.06 81 PRO A O 1
ATOM 632 N N . ALA A 1 82 ? 1.074 6.185 20.611 1.00 96.94 82 ALA A N 1
ATOM 633 C CA . ALA A 1 82 ? 0.220 6.313 19.425 1.00 96.94 82 ALA A CA 1
ATOM 634 C C . ALA A 1 82 ? 0.704 7.369 18.412 1.00 96.94 82 ALA A C 1
ATOM 636 O O . ALA A 1 82 ? 0.594 7.157 17.210 1.00 96.94 82 ALA A O 1
ATOM 637 N N . HIS A 1 83 ? 1.281 8.485 18.877 1.00 97.25 83 HIS A N 1
ATOM 638 C CA . HIS A 1 83 ? 1.820 9.515 17.982 1.00 97.25 83 HIS A CA 1
ATOM 639 C C . HIS A 1 83 ? 3.028 9.018 17.172 1.00 97.25 83 HIS A C 1
ATOM 641 O O . HIS A 1 83 ? 3.157 9.371 16.008 1.00 97.25 83 HIS A O 1
ATOM 647 N N . VAL A 1 84 ? 3.864 8.151 17.752 1.00 97.38 84 VAL A N 1
ATOM 648 C CA . VAL A 1 84 ? 5.023 7.561 17.064 1.00 97.38 84 VAL A CA 1
ATOM 649 C C . VAL A 1 84 ? 4.559 6.582 15.988 1.00 97.38 84 VAL A C 1
ATOM 651 O O . VAL A 1 84 ? 5.076 6.594 14.875 1.00 97.38 84 VAL A O 1
ATOM 654 N N . ILE A 1 85 ? 3.560 5.748 16.299 1.00 97.88 85 ILE A N 1
ATOM 655 C CA . ILE A 1 85 ? 2.975 4.822 15.318 1.00 97.88 85 ILE A CA 1
ATOM 656 C C . ILE A 1 85 ? 2.390 5.618 14.144 1.00 97.88 85 ILE A C 1
ATOM 658 O O . ILE A 1 85 ? 2.705 5.315 12.996 1.00 97.88 85 ILE A O 1
ATOM 662 N N . ALA A 1 86 ? 1.640 6.690 14.425 1.00 97.69 86 ALA A N 1
ATOM 663 C CA . ALA A 1 86 ? 1.060 7.554 13.399 1.00 97.69 86 ALA A CA 1
ATOM 664 C C . ALA A 1 86 ? 2.118 8.209 12.487 1.00 97.69 86 ALA A C 1
ATOM 666 O O . ALA A 1 86 ? 1.906 8.309 11.279 1.00 97.69 86 ALA A O 1
ATOM 667 N N . GLU A 1 87 ? 3.269 8.623 13.025 1.00 98.06 87 GLU A N 1
ATOM 668 C CA . GLU A 1 87 ? 4.381 9.147 12.217 1.00 98.06 87 GLU A CA 1
ATOM 669 C C . GLU A 1 87 ? 4.946 8.086 11.256 1.00 98.06 87 GLU A C 1
ATOM 671 O O . GLU A 1 87 ? 5.143 8.359 10.068 1.00 98.06 87 GLU A O 1
ATOM 676 N N . PHE A 1 88 ? 5.161 6.852 11.728 1.00 98.00 88 PHE A N 1
ATOM 677 C CA . PHE A 1 88 ? 5.628 5.763 10.862 1.00 98.00 88 PHE A CA 1
ATOM 678 C C . PHE A 1 88 ? 4.572 5.319 9.844 1.00 98.00 88 PHE A C 1
ATOM 680 O O . PHE A 1 88 ? 4.925 4.992 8.708 1.00 98.00 88 PHE A O 1
ATOM 687 N N . GLU A 1 89 ? 3.289 5.338 10.209 1.00 97.88 89 GLU A N 1
ATOM 688 C CA . GLU A 1 89 ? 2.184 5.090 9.278 1.00 97.88 89 GLU A CA 1
ATOM 689 C C . GLU A 1 89 ? 2.155 6.137 8.158 1.00 97.88 89 GLU A C 1
ATOM 691 O O . GLU A 1 89 ? 2.038 5.778 6.985 1.00 97.88 89 GLU A O 1
ATOM 696 N N . GLN A 1 90 ? 2.328 7.422 8.486 1.00 98.12 90 GLN A N 1
ATOM 697 C CA . GLN A 1 90 ? 2.415 8.491 7.486 1.00 98.12 90 GLN A CA 1
ATOM 698 C C . GLN A 1 90 ? 3.604 8.298 6.544 1.00 98.12 90 GLN A C 1
ATOM 700 O O . GLN A 1 90 ? 3.466 8.488 5.334 1.00 98.12 90 GLN A O 1
ATOM 705 N N . LEU A 1 91 ? 4.756 7.881 7.075 1.00 98.25 91 LEU A N 1
ATOM 706 C CA . LEU A 1 91 ? 5.930 7.588 6.258 1.00 98.25 91 LEU A CA 1
ATOM 707 C C . LEU A 1 91 ? 5.690 6.401 5.315 1.00 98.25 91 LEU A C 1
ATOM 709 O O . LEU A 1 91 ? 6.041 6.471 4.135 1.00 98.25 91 LEU A O 1
ATOM 713 N N . LEU A 1 92 ? 5.061 5.327 5.803 1.00 98.44 92 LEU A N 1
ATOM 714 C CA . LEU A 1 92 ? 4.662 4.203 4.956 1.00 98.44 92 LEU A CA 1
ATOM 715 C C . LEU A 1 92 ? 3.719 4.673 3.843 1.00 98.44 92 LEU A C 1
ATOM 717 O O . LEU A 1 92 ? 3.935 4.341 2.677 1.00 98.44 92 LEU A O 1
ATOM 721 N N . GLN A 1 93 ? 2.721 5.489 4.183 1.00 98.06 93 GLN A N 1
ATOM 722 C CA . GLN A 1 93 ? 1.758 5.997 3.213 1.00 98.06 93 GLN A CA 1
ATOM 723 C C . GLN A 1 93 ? 2.418 6.888 2.155 1.00 98.06 93 GLN A C 1
ATOM 725 O O . GLN A 1 93 ? 2.098 6.775 0.972 1.00 98.06 93 GLN A O 1
ATOM 730 N N . PHE A 1 94 ? 3.381 7.722 2.557 1.00 98.38 94 PHE A N 1
ATOM 731 C CA . PHE A 1 94 ? 4.187 8.518 1.636 1.00 98.38 94 PHE A CA 1
ATOM 732 C C . PHE A 1 94 ? 4.958 7.631 0.654 1.00 98.38 94 PHE A C 1
ATOM 734 O O . PHE A 1 94 ? 4.917 7.877 -0.551 1.00 98.38 94 PHE A O 1
ATOM 741 N N . HIS A 1 95 ? 5.626 6.579 1.140 1.00 98.25 95 HIS A N 1
ATOM 742 C CA . HIS A 1 95 ? 6.364 5.670 0.266 1.00 98.25 95 HIS A CA 1
ATOM 743 C C . HIS A 1 95 ? 5.453 4.867 -0.666 1.00 98.25 95 HIS A C 1
ATOM 745 O O . HIS A 1 95 ? 5.837 4.630 -1.799 1.00 98.25 95 HIS A O 1
ATOM 751 N N . VAL A 1 96 ? 4.257 4.461 -0.243 1.00 97.81 96 VAL A N 1
ATOM 752 C CA . VAL A 1 96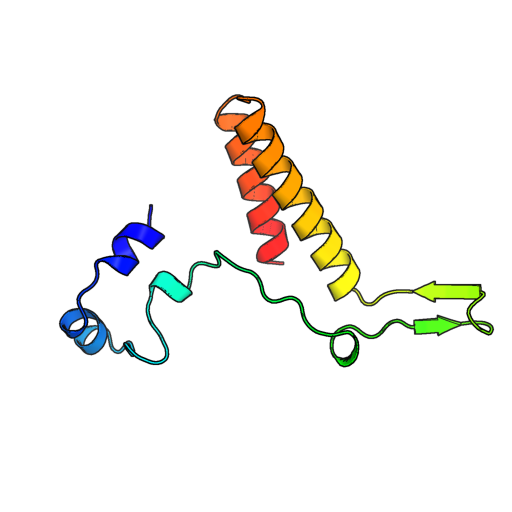 ? 3.319 3.762 -1.142 1.00 97.81 96 VAL A CA 1
ATOM 753 C C . VAL A 1 96 ? 2.766 4.701 -2.224 1.00 97.81 96 VAL A C 1
ATOM 755 O O . VAL A 1 96 ? 2.497 4.257 -3.336 1.00 97.81 96 VAL A O 1
ATOM 758 N N . ALA A 1 97 ? 2.599 5.990 -1.914 1.00 97.31 97 ALA A N 1
ATOM 759 C CA . ALA A 1 97 ? 2.018 6.974 -2.827 1.00 97.31 97 ALA A CA 1
ATOM 760 C C . ALA A 1 97 ? 3.011 7.610 -3.821 1.00 97.31 97 ALA A C 1
ATOM 762 O O . ALA A 1 97 ? 2.567 8.258 -4.769 1.00 97.31 97 ALA A O 1
ATOM 763 N N . THR A 1 98 ? 4.322 7.477 -3.595 1.00 93.81 98 THR A N 1
ATOM 764 C CA . THR A 1 98 ? 5.390 8.116 -4.393 1.00 93.81 98 THR A CA 1
ATOM 765 C C . THR A 1 98 ? 6.278 7.099 -5.080 1.00 93.81 98 THR A C 1
ATOM 767 O O . THR A 1 98 ? 6.902 7.462 -6.093 1.00 93.81 98 THR A O 1
#

Sequence (98 aa):
EVYTVFKKVSDHDLHLLGLSEEYARPEWMILTVMPVPPPPVRPSIAVDGGAMRSEDDLTYKLGDIIKASANVRRCEQEGAPAHVIAEFEQLLQFHVAT

Foldseek 3Di:
DVLVVQVPQDCVNCVVVVHDPVPGRPSVVDDPDDDDDDCVVWPWDAPDVRPDIDTGPSVVLVVQLVVLVVVLVVCVVVVHDPVVSVVSVVVSVVSVVD

pLDDT: mean 95.15, std 5.52, range [71.38, 98.44]

Mean predicted aligned error: 4.34 Å

Organism: NCBI:txid1177021